Protein AF-A0A8J3FTA5-F1 (afdb_monomer)

Mean predicted aligned error: 11.66 Å

Structure (mmCIF, N/CA/C/O backbone):
data_AF-A0A8J3FTA5-F1
#
_entry.id   AF-A0A8J3FTA5-F1
#
loop_
_atom_site.group_PDB
_atom_site.id
_atom_site.type_symbol
_atom_site.label_atom_id
_atom_site.label_alt_id
_atom_site.label_comp_id
_atom_site.label_asym_id
_atom_site.label_entity_id
_atom_site.label_seq_id
_atom_site.pdbx_PDB_ins_code
_atom_site.Cartn_x
_atom_site.Cartn_y
_atom_site.Cartn_z
_atom_site.occupancy
_atom_site.B_iso_or_equiv
_atom_site.auth_seq_id
_atom_site.auth_comp_id
_atom_site.auth_asym_id
_atom_site.auth_atom_id
_atom_site.pdbx_PDB_model_num
ATOM 1 N N . MET A 1 1 ? -7.008 4.622 -5.300 1.00 54.94 1 MET A N 1
ATOM 2 C CA . MET A 1 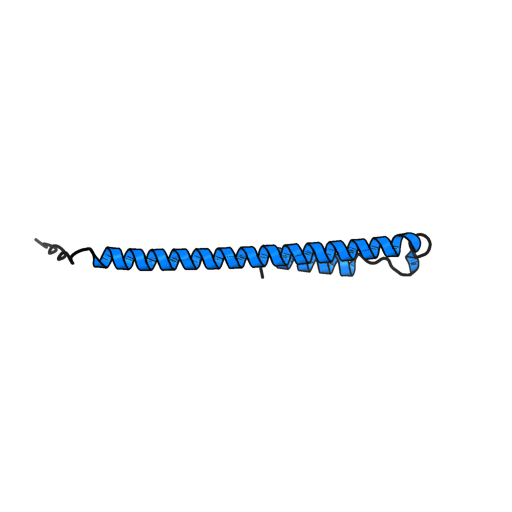1 ? -5.585 4.782 -5.653 1.00 54.94 1 MET A CA 1
ATOM 3 C C . MET A 1 1 ? -4.941 5.661 -4.606 1.00 54.94 1 MET A C 1
ATOM 5 O O . MET A 1 1 ? -5.529 6.679 -4.264 1.00 54.94 1 MET A O 1
ATOM 9 N N . THR A 1 2 ? -3.817 5.230 -4.044 1.00 71.75 2 THR A N 1
ATOM 10 C CA . THR A 1 2 ? -2.999 6.061 -3.149 1.00 71.75 2 THR A CA 1
ATOM 11 C C . THR A 1 2 ? -2.143 7.024 -3.979 1.00 71.75 2 THR A C 1
ATOM 13 O O . THR A 1 2 ? -1.821 6.723 -5.130 1.00 71.75 2 THR A O 1
ATOM 16 N N . ASP A 1 3 ? -1.731 8.158 -3.407 1.00 77.62 3 ASP A N 1
ATOM 17 C CA . ASP A 1 3 ? -0.821 9.104 -4.081 1.00 77.62 3 ASP A CA 1
ATOM 18 C C . ASP A 1 3 ? 0.482 8.421 -4.528 1.00 77.62 3 ASP A C 1
ATOM 20 O O . ASP A 1 3 ? 1.029 8.727 -5.584 1.00 77.62 3 ASP A O 1
ATOM 24 N N . ALA A 1 4 ? 0.938 7.425 -3.762 1.00 72.38 4 ALA A N 1
ATOM 25 C CA . ALA A 1 4 ? 2.107 6.612 -4.080 1.00 72.38 4 ALA A CA 1
ATOM 26 C C . ALA A 1 4 ? 1.903 5.715 -5.314 1.00 72.38 4 ALA A C 1
ATOM 28 O O . ALA A 1 4 ? 2.793 5.643 -6.160 1.00 72.38 4 ALA A O 1
ATOM 29 N N . GLN A 1 5 ? 0.733 5.080 -5.466 1.00 75.50 5 GLN A N 1
ATOM 30 C CA . GLN A 1 5 ? 0.389 4.346 -6.692 1.00 75.50 5 GLN A CA 1
ATOM 31 C C . GLN A 1 5 ? 0.367 5.283 -7.901 1.00 75.50 5 GLN A C 1
ATOM 33 O O . GLN A 1 5 ? 0.967 4.978 -8.929 1.00 75.50 5 GLN A O 1
ATOM 38 N N . HIS A 1 6 ? -0.252 6.457 -7.763 1.00 78.50 6 HIS A N 1
ATOM 39 C CA . HIS A 1 6 ? -0.326 7.424 -8.855 1.00 78.50 6 HIS A CA 1
ATOM 40 C C . HIS A 1 6 ? 1.055 7.982 -9.247 1.00 78.50 6 HIS A C 1
ATOM 42 O O . HIS A 1 6 ? 1.363 8.134 -10.434 1.00 78.50 6 HIS A O 1
ATOM 48 N N . ALA A 1 7 ? 1.924 8.234 -8.266 1.00 78.56 7 ALA A N 1
ATOM 49 C CA . ALA A 1 7 ? 3.303 8.652 -8.498 1.00 78.56 7 ALA A CA 1
ATOM 50 C C . ALA A 1 7 ? 4.126 7.555 -9.196 1.00 78.56 7 ALA A C 1
ATOM 52 O O . ALA A 1 7 ? 4.859 7.853 -10.141 1.00 78.56 7 ALA A O 1
ATOM 53 N N . ALA A 1 8 ? 3.976 6.291 -8.785 1.00 78.88 8 ALA A N 1
ATOM 54 C CA . ALA A 1 8 ? 4.653 5.157 -9.413 1.00 78.88 8 ALA A CA 1
ATOM 55 C C . ALA A 1 8 ? 4.199 4.944 -10.867 1.00 78.88 8 ALA A C 1
ATOM 57 O O . ALA A 1 8 ? 5.032 4.738 -11.754 1.00 78.88 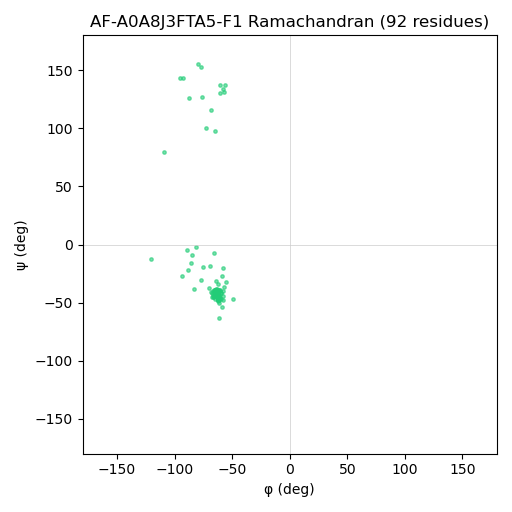8 ALA A O 1
ATOM 58 N N . GLU A 1 9 ? 2.898 5.061 -11.140 1.00 80.69 9 GLU A N 1
ATOM 59 C CA . GLU A 1 9 ? 2.348 5.017 -12.499 1.00 80.69 9 GLU A CA 1
ATOM 60 C C . GLU A 1 9 ? 2.880 6.167 -13.361 1.00 80.69 9 GLU A C 1
ATOM 62 O O . GLU A 1 9 ? 3.312 5.951 -14.494 1.00 80.69 9 GLU A O 1
ATOM 67 N N . THR A 1 10 ? 2.923 7.382 -12.811 1.00 83.25 10 THR A N 1
ATOM 68 C CA . THR A 1 10 ? 3.433 8.568 -13.513 1.00 83.25 10 THR A CA 1
ATOM 69 C C . THR A 1 10 ? 4.923 8.438 -13.831 1.00 83.25 10 THR A C 1
ATOM 71 O O . THR A 1 10 ? 5.347 8.719 -14.953 1.00 83.25 10 THR A O 1
ATOM 74 N N . ALA A 1 11 ? 5.725 7.957 -12.879 1.00 78.56 11 ALA A N 1
ATOM 75 C CA . ALA A 1 11 ? 7.149 7.703 -13.078 1.00 78.56 11 ALA A CA 1
ATOM 76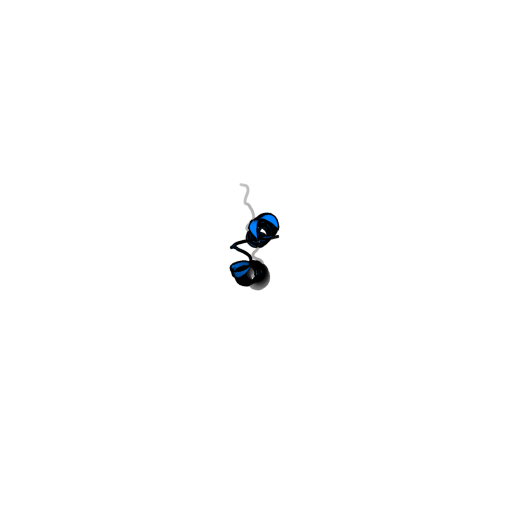 C C . ALA A 1 11 ? 7.392 6.593 -14.116 1.00 78.56 11 ALA A C 1
ATOM 78 O O . ALA A 1 11 ? 8.262 6.725 -14.979 1.00 78.56 11 ALA A O 1
ATOM 79 N N . THR A 1 12 ? 6.569 5.542 -14.103 1.00 76.75 12 THR A N 1
ATOM 80 C CA . THR A 1 12 ? 6.599 4.476 -15.115 1.00 76.75 12 THR A CA 1
ATOM 81 C C . THR A 1 12 ? 6.267 5.024 -16.503 1.00 76.75 12 THR A C 1
ATOM 83 O O . THR A 1 12 ? 6.991 4.767 -17.465 1.00 76.75 12 THR A O 1
ATOM 86 N N . ALA A 1 13 ? 5.221 5.846 -16.621 1.00 80.44 13 ALA A N 1
ATOM 87 C CA . ALA A 1 13 ? 4.844 6.491 -17.876 1.00 80.44 13 ALA A CA 1
ATOM 88 C C . ALA A 1 13 ? 5.943 7.432 -18.400 1.00 80.44 13 ALA A C 1
ATOM 90 O O . ALA A 1 13 ? 6.221 7.453 -19.601 1.00 80.44 13 ALA A O 1
ATOM 91 N N . TYR A 1 14 ? 6.608 8.173 -17.508 1.00 78.31 14 TYR A N 1
ATOM 92 C CA . TYR A 1 14 ? 7.741 9.027 -17.857 1.00 78.31 14 TYR A CA 1
ATOM 93 C C . TYR A 1 14 ? 8.913 8.208 -18.412 1.00 78.31 14 TYR A C 1
ATOM 95 O O . TYR A 1 14 ? 9.433 8.532 -19.479 1.00 78.31 14 TYR A O 1
ATOM 103 N N . MET A 1 15 ? 9.293 7.115 -17.747 1.00 76.38 15 MET A N 1
ATOM 104 C CA . MET A 1 15 ? 10.356 6.233 -18.238 1.00 76.38 15 MET A CA 1
ATOM 105 C C . MET A 1 15 ? 9.999 5.551 -19.554 1.00 76.38 15 MET A C 1
ATOM 107 O O . MET A 1 15 ? 10.851 5.442 -20.426 1.00 76.38 15 MET A O 1
ATOM 111 N N . ASN A 1 16 ? 8.749 5.142 -19.747 1.00 77.50 16 ASN A N 1
ATOM 112 C CA . ASN A 1 16 ? 8.326 4.571 -21.024 1.00 77.50 16 ASN A CA 1
ATOM 113 C C . ASN A 1 16 ? 8.422 5.589 -22.169 1.00 77.50 16 ASN A C 1
ATOM 115 O O . ASN A 1 16 ? 8.693 5.214 -23.307 1.00 77.50 16 ASN A O 1
ATOM 119 N N . ARG A 1 17 ? 8.228 6.880 -21.874 1.00 76.50 17 ARG A N 1
ATOM 120 C CA . ARG A 1 17 ? 8.296 7.959 -22.866 1.00 76.50 17 ARG A CA 1
ATOM 121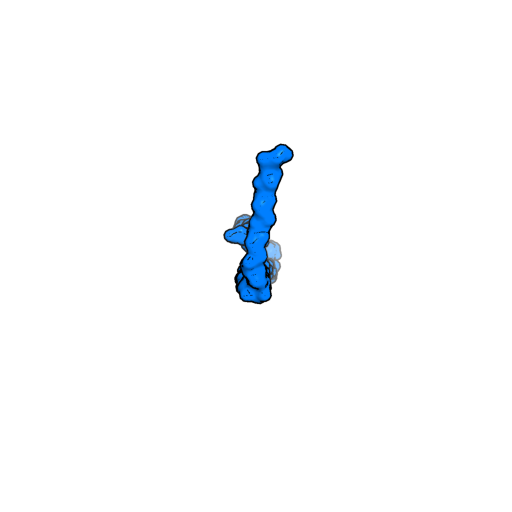 C C . ARG A 1 17 ? 9.717 8.449 -23.148 1.00 76.50 17 ARG A C 1
ATOM 123 O O . ARG A 1 17 ? 10.012 8.778 -24.292 1.00 76.50 17 ARG A O 1
ATOM 130 N N . TRP A 1 18 ? 10.568 8.529 -22.127 1.00 74.69 18 TRP A N 1
ATOM 131 C CA . TRP A 1 18 ? 11.877 9.200 -22.204 1.00 74.69 18 TRP A CA 1
ATOM 132 C C . TRP A 1 18 ? 13.068 8.290 -21.901 1.00 74.69 18 TRP A C 1
ATOM 134 O O . TRP A 1 18 ? 14.208 8.668 -22.139 1.00 74.69 18 TRP A O 1
ATOM 144 N N . GLY A 1 19 ? 12.823 7.095 -21.371 1.00 65.75 19 GLY A N 1
ATOM 145 C CA . GLY A 1 19 ? 13.851 6.116 -21.030 1.00 65.75 19 GLY A CA 1
ATOM 146 C C . GLY A 1 19 ? 14.334 5.289 -22.221 1.00 65.75 19 GLY A C 1
ATOM 147 O O . GLY A 1 19 ? 15.222 4.466 -22.049 1.00 65.75 19 GLY A O 1
ATOM 148 N N . GLY A 1 20 ? 13.783 5.476 -23.421 1.00 65.31 20 GLY A N 1
ATOM 149 C CA . GLY A 1 20 ? 14.309 4.885 -24.652 1.00 65.31 20 GLY A CA 1
ATOM 150 C C . GLY A 1 20 ? 15.239 5.850 -25.393 1.00 65.31 20 GLY A C 1
ATOM 151 O O . GLY A 1 20 ? 14.965 7.042 -25.458 1.00 65.31 20 GLY A O 1
ATOM 152 N N . PHE A 1 21 ? 16.297 5.323 -26.005 1.00 62.38 21 PHE A N 1
ATOM 153 C CA . PHE A 1 21 ? 17.102 6.025 -27.012 1.00 62.38 21 PHE A CA 1
ATOM 154 C C . PHE A 1 21 ? 16.553 5.702 -28.401 1.00 62.38 21 PHE A C 1
ATOM 156 O O . PHE A 1 21 ? 16.112 4.579 -28.674 1.00 62.38 21 PHE A O 1
ATOM 163 N N . ASN A 1 22 ? 16.576 6.685 -29.294 1.00 58.78 22 ASN A N 1
ATOM 164 C CA . ASN A 1 22 ? 16.046 6.536 -30.641 1.00 58.78 22 ASN A CA 1
ATOM 165 C C . ASN A 1 22 ? 17.030 5.746 -31.520 1.00 58.78 22 ASN A C 1
ATOM 167 O O . ASN A 1 22 ? 18.242 5.773 -31.314 1.00 58.78 22 ASN A O 1
ATOM 171 N N . ALA A 1 23 ? 16.537 5.048 -32.549 1.00 52.84 23 ALA A N 1
ATOM 172 C CA . ALA A 1 23 ? 17.377 4.184 -33.392 1.00 52.84 23 ALA A CA 1
ATOM 173 C C . ALA A 1 23 ? 18.555 4.913 -34.077 1.00 52.84 23 ALA A C 1
ATOM 175 O O . ALA A 1 23 ? 19.534 4.271 -34.450 1.00 52.84 23 ALA A O 1
ATOM 176 N N . HIS A 1 24 ? 18.476 6.240 -34.202 1.00 56.25 24 HIS A N 1
ATOM 177 C CA . HIS A 1 24 ? 19.520 7.104 -34.756 1.00 56.25 24 HIS A CA 1
ATOM 178 C C . HIS A 1 24 ? 20.704 7.342 -33.796 1.00 56.25 24 HIS A C 1
ATOM 180 O O . HIS A 1 24 ? 21.799 7.672 -34.234 1.00 56.25 2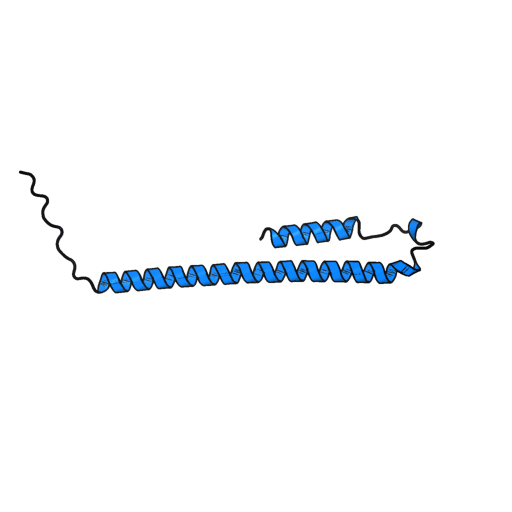4 HIS A O 1
ATOM 186 N N . GLU A 1 25 ? 20.521 7.106 -32.496 1.00 55.84 25 GLU A N 1
ATOM 187 C CA . GLU A 1 25 ? 21.540 7.289 -31.450 1.00 55.84 25 GLU A CA 1
ATOM 188 C C . GLU A 1 25 ? 22.396 6.019 -31.237 1.00 55.84 25 GLU A C 1
ATOM 190 O O . GLU A 1 25 ? 23.390 6.027 -30.512 1.00 55.84 25 GLU A O 1
ATOM 195 N N . LYS A 1 26 ? 22.055 4.920 -31.929 1.00 54.91 26 LYS A N 1
ATOM 196 C CA . LYS A 1 26 ? 22.627 3.568 -31.769 1.00 54.91 26 LYS A CA 1
ATOM 197 C C . LYS A 1 26 ? 24.106 3.407 -32.147 1.00 54.91 26 LYS A C 1
ATOM 199 O O . LYS A 1 26 ? 24.654 2.341 -31.886 1.00 54.91 26 LYS A O 1
ATOM 204 N N . GLY A 1 27 ? 24.758 4.418 -32.724 1.00 63.12 27 GLY A N 1
ATOM 205 C CA . GLY A 1 27 ? 26.153 4.325 -33.179 1.00 63.12 27 GLY A CA 1
ATOM 206 C C . GLY A 1 27 ? 27.147 4.030 -32.048 1.00 63.12 27 GLY A C 1
ATOM 207 O O . GLY A 1 27 ? 27.772 2.975 -32.036 1.00 63.12 27 GLY A O 1
ATOM 208 N N . LEU A 1 28 ? 27.265 4.937 -31.071 1.00 58.75 28 LEU A N 1
ATOM 209 C CA . LEU A 1 28 ? 28.134 4.763 -29.894 1.00 58.75 28 LEU A CA 1
ATOM 210 C C . LEU A 1 28 ? 27.376 4.150 -28.698 1.00 58.75 28 LEU A C 1
ATOM 212 O O . LEU A 1 28 ? 27.957 3.457 -27.867 1.00 58.75 28 LEU A O 1
ATOM 216 N N . LEU A 1 29 ? 26.058 4.370 -28.627 1.00 58.75 29 LEU A N 1
ATOM 217 C CA . LEU A 1 29 ? 25.210 3.937 -27.511 1.00 58.75 29 LEU A CA 1
ATOM 218 C C . LEU A 1 29 ? 24.719 2.488 -27.639 1.00 58.75 29 LEU A C 1
ATOM 220 O O . LEU A 1 29 ? 24.201 1.942 -26.668 1.00 58.75 29 LEU A O 1
ATOM 224 N N . GLY A 1 30 ? 24.921 1.825 -28.783 1.00 57.03 30 GLY A N 1
ATOM 225 C CA . GLY A 1 30 ? 24.543 0.420 -28.977 1.00 57.03 30 GLY A CA 1
ATOM 226 C C . GLY A 1 30 ? 25.218 -0.550 -27.995 1.00 57.03 30 GLY A C 1
ATOM 227 O O . GLY A 1 30 ? 24.628 -1.570 -27.653 1.00 57.03 30 GLY A O 1
ATOM 228 N N . MET A 1 31 ? 26.407 -0.207 -27.481 1.00 59.72 31 MET A N 1
ATOM 229 C CA . MET A 1 31 ? 27.112 -0.984 -26.447 1.00 59.72 31 MET A CA 1
ATOM 230 C C . MET A 1 31 ? 26.531 -0.777 -25.038 1.00 59.72 31 MET A C 1
ATOM 232 O O . MET A 1 31 ? 26.572 -1.682 -24.212 1.00 59.72 31 MET A O 1
ATOM 236 N N . ILE A 1 32 ? 25.980 0.410 -24.766 1.00 64.00 32 ILE A N 1
ATOM 237 C CA . ILE A 1 32 ? 25.394 0.793 -23.468 1.00 64.00 32 ILE A CA 1
ATOM 238 C C . ILE A 1 32 ? 23.908 0.402 -23.402 1.00 64.00 32 ILE A C 1
ATOM 240 O O . ILE A 1 32 ? 23.364 0.189 -22.319 1.00 64.00 32 ILE A O 1
ATOM 244 N N . TRP A 1 33 ? 23.264 0.236 -24.560 1.00 68.50 33 TRP A N 1
ATOM 245 C CA . TRP A 1 33 ? 21.847 -0.088 -24.713 1.00 68.50 33 TRP A CA 1
ATOM 246 C C . TRP A 1 33 ? 21.347 -1.267 -23.859 1.00 68.50 33 TRP A C 1
ATOM 248 O O . TRP A 1 33 ? 20.325 -1.099 -23.190 1.00 68.50 33 TRP A O 1
ATOM 258 N N . PRO A 1 34 ? 22.034 -2.428 -23.796 1.00 70.50 34 PRO A N 1
ATOM 259 C CA . PRO A 1 34 ? 21.567 -3.547 -22.979 1.00 70.50 34 PRO A CA 1
ATOM 260 C C . PRO A 1 34 ? 21.553 -3.192 -21.488 1.00 70.50 34 PRO A C 1
ATOM 262 O O . PRO A 1 34 ? 20.555 -3.424 -20.807 1.00 70.50 34 PRO A O 1
ATOM 265 N N . ASN A 1 35 ? 22.613 -2.541 -21.000 1.00 72.62 35 ASN A N 1
ATOM 266 C CA . ASN A 1 35 ? 22.730 -2.124 -19.602 1.00 72.62 35 ASN A CA 1
ATOM 267 C C . ASN A 1 35 ? 21.686 -1.062 -19.241 1.00 72.62 35 ASN A C 1
ATOM 269 O O . ASN A 1 35 ? 21.093 -1.118 -18.168 1.00 72.62 35 ASN A O 1
ATOM 273 N N . HIS A 1 36 ? 21.416 -0.130 -20.156 1.00 78.38 36 HIS A N 1
ATOM 274 C CA . HIS A 1 36 ? 20.373 0.879 -19.985 1.00 78.38 36 HIS A CA 1
ATOM 275 C C . HIS A 1 36 ? 18.977 0.251 -19.921 1.00 78.38 36 HIS A C 1
ATOM 277 O O . HIS A 1 36 ? 18.190 0.576 -19.037 1.00 78.38 36 HIS A O 1
ATOM 283 N N . SER A 1 37 ? 18.682 -0.706 -20.804 1.00 75.94 37 SER A N 1
ATOM 284 C CA . SER A 1 37 ? 17.402 -1.425 -20.779 1.00 75.94 37 SER A CA 1
ATOM 285 C C . SER A 1 37 ? 17.211 -2.244 -19.496 1.00 75.94 37 SER A C 1
ATOM 287 O O . SER A 1 37 ? 16.119 -2.250 -18.922 1.00 75.94 37 SER A O 1
ATOM 289 N N . ALA A 1 38 ? 18.282 -2.869 -18.994 1.00 80.38 38 ALA A N 1
ATOM 290 C CA . ALA A 1 38 ? 18.272 -3.585 -17.723 1.00 80.38 38 ALA A CA 1
ATOM 291 C C . ALA A 1 38 ? 18.032 -2.629 -16.544 1.00 80.38 38 ALA A C 1
ATOM 293 O O . ALA A 1 38 ? 17.219 -2.922 -15.670 1.00 80.38 38 ALA A O 1
ATOM 294 N N . TYR A 1 39 ? 18.675 -1.459 -16.557 1.00 81.31 39 TYR A N 1
ATOM 295 C CA . TYR A 1 39 ? 18.465 -0.421 -15.552 1.00 81.31 39 TYR A CA 1
ATOM 296 C C . TYR A 1 39 ? 17.020 0.092 -15.547 1.00 81.31 39 TYR A C 1
ATOM 298 O O . TYR A 1 39 ? 16.378 0.095 -14.501 1.00 81.31 39 TYR A O 1
ATOM 306 N N . VAL A 1 40 ? 16.472 0.461 -16.709 1.00 84.12 40 VAL A N 1
ATOM 307 C CA . VAL A 1 40 ? 15.077 0.921 -16.821 1.00 84.12 40 VAL A CA 1
ATOM 308 C C . VAL A 1 40 ? 14.106 -0.142 -16.301 1.00 84.12 40 VAL A C 1
ATOM 310 O O . VAL A 1 40 ? 13.159 0.193 -15.592 1.00 84.12 40 VAL A O 1
ATOM 313 N N . THR A 1 41 ? 14.367 -1.418 -16.591 1.00 84.25 41 THR A N 1
ATOM 314 C CA . THR A 1 41 ? 13.562 -2.536 -16.076 1.00 84.25 41 THR A CA 1
ATOM 315 C C . THR A 1 41 ? 13.625 -2.612 -14.549 1.00 84.25 41 THR A C 1
ATOM 317 O O . THR A 1 41 ? 12.580 -2.641 -13.905 1.00 84.25 41 THR A O 1
ATOM 320 N N . GLN A 1 42 ? 14.820 -2.539 -13.951 1.00 86.56 42 GLN A N 1
ATOM 321 C CA . GLN A 1 42 ? 14.973 -2.527 -12.489 1.00 86.56 42 GLN A CA 1
ATOM 322 C C . GLN A 1 42 ? 14.264 -1.341 -11.831 1.00 86.56 42 GLN A C 1
ATOM 324 O O . GLN A 1 42 ? 13.654 -1.494 -10.774 1.00 86.56 42 GLN A O 1
ATOM 329 N N . VAL A 1 43 ? 14.300 -0.155 -12.448 1.00 85.50 43 VAL A N 1
ATOM 330 C CA . VAL A 1 43 ? 13.579 1.008 -11.912 1.00 85.50 43 VAL A CA 1
ATOM 331 C C . VAL A 1 43 ? 12.066 0.785 -11.977 1.00 85.50 43 VAL A C 1
ATOM 333 O O . VAL A 1 43 ? 11.369 1.114 -11.020 1.00 85.50 43 VAL A O 1
ATOM 336 N N . GLN A 1 44 ? 11.542 0.191 -13.055 1.00 86.50 44 GLN A N 1
ATOM 337 C CA . GLN A 1 44 ? 10.116 -0.149 -13.147 1.00 86.50 44 GLN A CA 1
ATOM 338 C C . GLN A 1 44 ? 9.704 -1.170 -12.081 1.00 86.50 44 GLN A C 1
ATOM 340 O O . GLN A 1 44 ? 8.677 -0.992 -11.425 1.00 86.50 44 GLN A O 1
ATOM 345 N N . GLU A 1 45 ? 10.515 -2.206 -11.864 1.00 89.19 45 GLU A N 1
ATOM 346 C CA . GLU A 1 45 ? 10.284 -3.207 -10.818 1.00 89.19 45 GLU A CA 1
ATOM 347 C C . GLU A 1 45 ? 10.292 -2.580 -9.421 1.00 89.19 45 GLU A C 1
ATOM 349 O O . GLU A 1 45 ? 9.393 -2.839 -8.620 1.00 89.19 45 GLU A O 1
ATOM 354 N N . MET A 1 46 ? 11.251 -1.694 -9.145 1.00 89.00 46 MET A N 1
ATOM 355 C CA . MET A 1 46 ? 11.328 -0.962 -7.883 1.00 89.00 46 MET A CA 1
ATOM 356 C C . MET A 1 46 ? 10.091 -0.082 -7.660 1.00 89.00 46 MET A C 1
ATOM 358 O O . MET A 1 46 ? 9.505 -0.111 -6.579 1.00 89.00 46 MET A O 1
ATOM 362 N N . LEU A 1 47 ? 9.665 0.684 -8.669 1.00 88.12 47 LEU A N 1
ATOM 363 C CA . LEU A 1 47 ? 8.477 1.538 -8.567 1.00 88.12 47 LEU A CA 1
ATOM 364 C C . LEU A 1 47 ? 7.212 0.719 -8.313 1.00 88.12 47 LEU A C 1
ATOM 366 O O . LEU A 1 47 ? 6.392 1.096 -7.476 1.00 88.12 47 LEU A O 1
ATOM 370 N N . ARG A 1 48 ? 7.076 -0.425 -8.991 1.00 88.25 48 ARG A N 1
ATOM 371 C CA . ARG A 1 48 ? 5.971 -1.356 -8.763 1.00 88.25 48 ARG A CA 1
ATOM 372 C C . ARG A 1 48 ? 5.986 -1.900 -7.338 1.00 88.25 48 ARG A C 1
ATOM 374 O O . ARG A 1 48 ? 4.961 -1.868 -6.667 1.00 88.25 48 ARG A O 1
ATOM 381 N N . HIS A 1 49 ? 7.149 -2.327 -6.854 1.00 90.81 49 HIS A N 1
ATOM 382 C CA . HIS A 1 49 ? 7.289 -2.828 -5.492 1.00 90.81 49 HIS A CA 1
ATOM 383 C C . HIS A 1 49 ? 6.902 -1.775 -4.441 1.00 90.81 49 HIS A C 1
ATOM 385 O O . HIS A 1 49 ? 6.197 -2.086 -3.483 1.00 90.81 49 HIS A O 1
ATOM 391 N N . LEU A 1 50 ? 7.302 -0.513 -4.635 1.00 88.94 50 LEU A N 1
ATOM 392 C CA . LEU A 1 50 ? 6.912 0.590 -3.751 1.00 88.94 50 LEU A CA 1
ATOM 393 C C . LEU A 1 50 ? 5.399 0.857 -3.786 1.00 88.94 50 LEU A C 1
ATOM 395 O O . LEU A 1 50 ? 4.790 1.098 -2.740 1.00 88.94 50 LEU A O 1
ATOM 399 N N . ALA A 1 51 ? 4.776 0.793 -4.963 1.00 88.00 51 ALA A N 1
ATOM 400 C CA . ALA A 1 51 ? 3.328 0.925 -5.098 1.00 88.00 51 ALA A CA 1
ATOM 401 C C . ALA A 1 51 ? 2.583 -0.196 -4.352 1.00 88.00 51 ALA A C 1
ATOM 403 O O . ALA A 1 51 ? 1.636 0.081 -3.613 1.00 88.00 51 ALA A O 1
ATOM 404 N N . ASP A 1 52 ? 3.049 -1.438 -4.480 1.00 89.19 52 ASP A N 1
ATOM 405 C CA . ASP A 1 52 ? 2.461 -2.594 -3.801 1.00 89.19 52 ASP A CA 1
ATOM 406 C C . ASP A 1 52 ? 2.623 -2.487 -2.275 1.00 89.19 52 ASP A C 1
ATOM 408 O O . ASP A 1 52 ? 1.659 -2.670 -1.530 1.00 89.19 52 ASP A O 1
ATOM 412 N N . LEU A 1 53 ? 3.814 -2.113 -1.794 1.00 92.81 53 LEU A N 1
ATOM 413 C CA . LEU A 1 53 ? 4.095 -1.962 -0.364 1.00 92.81 53 LEU A CA 1
ATOM 414 C C . LEU A 1 53 ? 3.254 -0.852 0.280 1.00 92.81 53 LEU A C 1
ATOM 416 O O . LEU A 1 53 ? 2.721 -1.021 1.381 1.00 92.81 53 LEU A O 1
ATOM 420 N N . THR A 1 54 ? 3.123 0.289 -0.398 1.00 91.94 54 THR A N 1
ATOM 421 C CA . THR A 1 54 ? 2.320 1.418 0.097 1.00 91.94 54 THR A CA 1
ATOM 422 C C . THR A 1 54 ? 0.826 1.109 0.059 1.00 91.94 54 THR A C 1
ATOM 424 O O . THR A 1 54 ? 0.115 1.463 1.001 1.00 91.94 54 THR A O 1
ATOM 427 N N . GLY A 1 55 ? 0.354 0.398 -0.970 1.00 91.19 55 GLY A N 1
ATOM 428 C CA . GLY A 1 55 ? -1.009 -0.131 -1.035 1.00 91.19 55 GLY A CA 1
ATOM 429 C C . GLY A 1 55 ? -1.311 -1.075 0.130 1.00 91.19 55 GLY A C 1
ATOM 430 O O . GLY A 1 55 ? -2.233 -0.819 0.902 1.00 91.19 55 GLY A O 1
ATOM 431 N N . ALA A 1 56 ? -0.468 -2.091 0.333 1.00 92.81 56 ALA A N 1
ATOM 432 C CA . ALA A 1 56 ? -0.617 -3.056 1.421 1.00 92.81 56 ALA A CA 1
ATOM 433 C C . ALA A 1 56 ? -0.586 -2.391 2.807 1.00 92.81 56 ALA A C 1
ATOM 435 O O . ALA A 1 56 ? -1.396 -2.714 3.676 1.00 92.81 56 ALA A O 1
ATOM 436 N N . SER A 1 57 ? 0.308 -1.419 3.006 1.00 92.62 57 SER A N 1
ATOM 437 C CA . SER A 1 57 ? 0.378 -0.641 4.249 1.00 92.62 57 SER A CA 1
ATOM 438 C C . SER A 1 57 ? -0.901 0.162 4.489 1.00 92.62 57 SER A C 1
ATOM 440 O O . SER A 1 57 ? -1.407 0.199 5.610 1.00 92.62 57 SER A O 1
ATOM 442 N N . SER A 1 58 ? -1.456 0.783 3.443 1.00 92.81 58 SER A N 1
ATOM 443 C CA . SER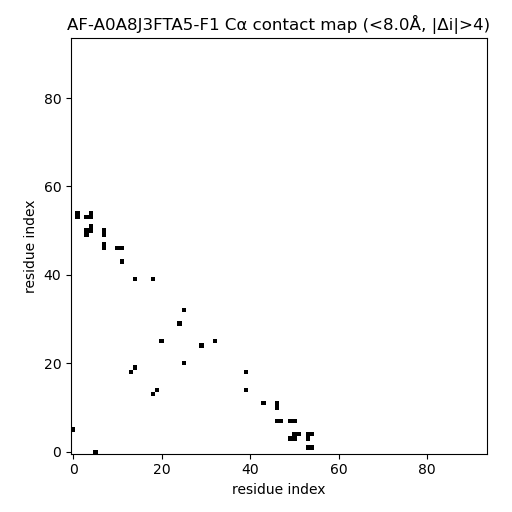 A 1 58 ? -2.712 1.531 3.545 1.00 92.81 58 SER A CA 1
ATOM 444 C C . SER A 1 58 ? -3.879 0.625 3.938 1.00 92.81 58 SER A C 1
ATOM 446 O O . SER A 1 58 ? -4.659 0.987 4.821 1.00 92.81 58 SER A O 1
ATOM 448 N N . ASP A 1 59 ? -3.976 -0.557 3.334 1.00 93.75 59 ASP A N 1
ATOM 449 C CA . ASP A 1 59 ? -5.045 -1.511 3.628 1.00 93.75 59 ASP A CA 1
ATOM 450 C C . ASP A 1 59 ? -4.921 -2.090 5.043 1.00 93.75 59 ASP A C 1
ATOM 452 O O . ASP A 1 59 ? -5.918 -2.161 5.765 1.00 93.75 59 ASP A O 1
ATOM 456 N N . ALA A 1 60 ? -3.702 -2.411 5.486 1.00 94.94 60 ALA A N 1
ATOM 457 C CA . ALA A 1 60 ? -3.444 -2.873 6.848 1.00 94.94 60 ALA A CA 1
ATOM 458 C C . ALA A 1 60 ? -3.832 -1.817 7.898 1.00 94.94 60 ALA A C 1
ATOM 460 O O . ALA A 1 60 ? -4.509 -2.134 8.877 1.00 94.94 60 ALA A O 1
ATOM 461 N N . LEU A 1 61 ? -3.475 -0.546 7.672 1.00 95.12 61 LEU A N 1
ATOM 462 C CA . LEU A 1 61 ? -3.848 0.555 8.565 1.00 95.12 61 LEU A CA 1
ATOM 463 C C . LEU A 1 61 ? -5.366 0.741 8.645 1.00 95.12 61 LEU A C 1
ATOM 465 O O . LEU A 1 61 ? -5.903 0.927 9.736 1.00 95.12 61 LEU A O 1
ATOM 469 N N . ARG A 1 62 ? -6.075 0.646 7.514 1.00 95.56 62 ARG A N 1
ATOM 470 C CA . ARG A 1 62 ? -7.547 0.702 7.496 1.00 95.56 62 ARG A CA 1
ATOM 471 C C . ARG A 1 62 ?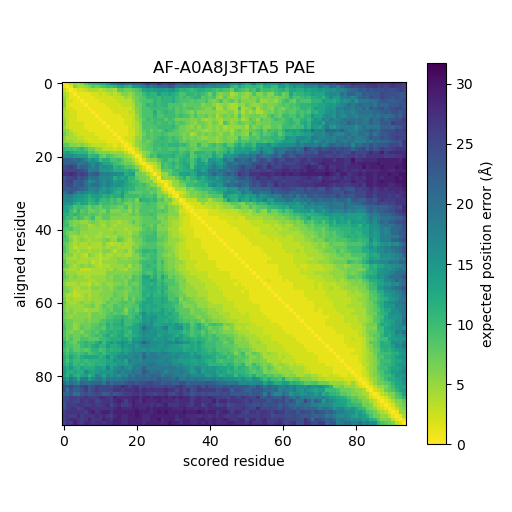 -8.165 -0.468 8.248 1.00 95.56 62 ARG A C 1
ATOM 473 O O . ARG A 1 62 ? -9.103 -0.276 9.016 1.00 95.56 62 ARG A O 1
ATOM 480 N N . GLN A 1 63 ? -7.638 -1.672 8.050 1.00 96.38 63 GLN A N 1
ATOM 481 C CA . GLN A 1 63 ? -8.126 -2.856 8.745 1.00 96.38 63 GLN A CA 1
ATOM 482 C C . GLN A 1 63 ? -7.934 -2.734 10.262 1.00 96.38 63 GLN A C 1
ATOM 484 O O . GLN A 1 63 ? -8.858 -3.040 11.015 1.00 96.38 63 GLN A O 1
ATOM 489 N N . MET A 1 64 ? -6.775 -2.240 10.704 1.00 96.31 64 MET A N 1
ATOM 490 C CA . MET A 1 64 ? -6.513 -1.959 12.115 1.00 96.31 64 MET A CA 1
ATOM 491 C C . MET A 1 64 ? -7.461 -0.899 12.676 1.00 96.31 64 MET A C 1
ATOM 493 O O . MET A 1 64 ? -8.045 -1.123 13.732 1.00 96.31 64 MET A O 1
ATOM 497 N N . ALA A 1 65 ? -7.649 0.222 11.975 1.00 96.12 65 ALA A N 1
ATOM 498 C CA . ALA A 1 65 ? -8.552 1.288 12.409 1.00 96.12 65 ALA A CA 1
ATOM 499 C C . ALA A 1 65 ? -9.985 0.768 12.603 1.00 96.12 65 ALA A C 1
ATOM 501 O O . ALA A 1 65 ? -10.562 0.953 13.670 1.00 96.12 65 ALA A O 1
ATOM 502 N N . ASN A 1 66 ? -10.508 0.013 11.632 1.00 96.38 66 ASN A N 1
ATOM 503 C CA . ASN A 1 66 ? -11.829 -0.615 11.730 1.00 96.38 66 ASN A CA 1
ATOM 504 C C . ASN A 1 66 ? -11.913 -1.626 12.889 1.00 96.38 66 ASN A C 1
ATOM 506 O O . ASN A 1 66 ? -12.967 -1.806 13.497 1.00 96.38 66 ASN A O 1
ATOM 510 N N . GLY A 1 67 ? -10.814 -2.332 13.176 1.00 96.38 67 GLY A N 1
ATOM 511 C CA . GLY A 1 67 ? -10.723 -3.255 14.307 1.00 96.38 67 GLY A CA 1
ATOM 512 C C . GLY A 1 67 ? -10.793 -2.539 15.656 1.00 96.38 67 GLY A C 1
ATOM 513 O O . GLY A 1 67 ? -11.518 -2.988 16.546 1.00 96.38 67 GLY A O 1
ATOM 514 N N . TYR A 1 68 ? -10.090 -1.412 15.786 1.00 96.56 68 TYR A N 1
ATOM 515 C CA . TYR A 1 68 ? -10.154 -0.563 16.974 1.00 96.56 68 TYR A CA 1
ATOM 516 C C . TYR A 1 68 ? -11.536 0.051 17.152 1.00 96.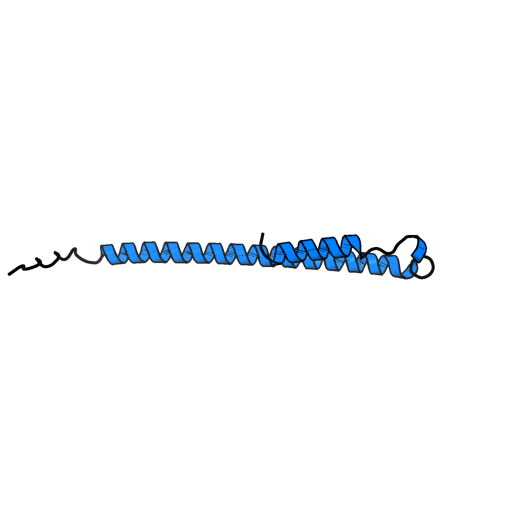56 68 TYR A C 1
ATOM 518 O O . TYR A 1 68 ? -12.085 -0.053 18.240 1.00 96.56 68 TYR A O 1
ATOM 526 N N . GLU A 1 69 ? -12.127 0.606 16.093 1.00 95.94 69 GLU A N 1
ATOM 527 C CA . GLU A 1 69 ? -13.465 1.203 16.151 1.00 95.94 69 GLU A CA 1
ATOM 528 C C . GLU A 1 69 ? -14.521 0.190 16.611 1.00 95.94 69 GLU A C 1
ATOM 530 O O . GLU A 1 69 ? -15.316 0.486 17.498 1.00 95.94 69 GLU A O 1
ATOM 535 N N . ARG A 1 70 ? -14.484 -1.039 16.079 1.00 96.19 70 ARG A N 1
ATOM 536 C CA . ARG A 1 70 ? -15.386 -2.109 16.524 1.00 96.19 70 ARG A CA 1
ATOM 537 C C . ARG A 1 70 ? -15.172 -2.462 17.994 1.00 96.19 70 ARG A C 1
ATOM 539 O O . ARG A 1 70 ? -16.131 -2.552 18.746 1.00 96.19 70 ARG A O 1
ATOM 546 N N . THR A 1 71 ? -13.918 -2.654 18.398 1.00 96.12 71 THR A N 1
ATOM 547 C CA . THR A 1 71 ? -13.585 -3.000 19.788 1.00 96.12 71 THR A CA 1
ATOM 548 C C . THR A 1 71 ? -14.034 -1.909 20.756 1.00 96.12 71 THR A C 1
ATOM 550 O O . THR A 1 71 ? -14.532 -2.216 21.836 1.00 96.12 71 THR A O 1
ATOM 553 N N . ASP A 1 72 ? -13.869 -0.645 20.374 1.00 96.12 72 ASP A N 1
ATOM 554 C CA . ASP A 1 72 ? -14.264 0.504 21.182 1.00 96.12 72 ASP A CA 1
ATOM 555 C C . ASP A 1 72 ? -15.789 0.568 21.336 1.00 96.12 72 ASP A C 1
ATOM 557 O O . ASP A 1 72 ? -16.290 0.679 22.452 1.00 96.12 72 ASP A O 1
ATOM 561 N N . GLN A 1 73 ? -16.537 0.366 20.244 1.00 94.94 73 GLN A N 1
ATOM 562 C CA . GLN A 1 73 ? -18.002 0.279 20.274 1.00 94.94 73 GLN A CA 1
ATOM 563 C C . GLN A 1 73 ? -18.501 -0.883 21.143 1.00 94.94 73 GLN A C 1
ATOM 565 O O . GLN A 1 73 ? -19.390 -0.690 21.972 1.00 94.94 73 GLN A O 1
ATOM 570 N N . ASP A 1 74 ? -17.913 -2.072 20.998 1.00 95.12 74 ASP A N 1
ATOM 571 C CA . ASP A 1 74 ? -18.281 -3.253 21.787 1.00 95.12 74 ASP A CA 1
ATOM 572 C C . ASP A 1 74 ? -17.969 -3.047 23.280 1.00 95.12 74 ASP A C 1
ATOM 574 O O . ASP A 1 74 ? -18.752 -3.425 24.158 1.00 95.12 74 ASP A O 1
ATOM 578 N N . THR A 1 75 ? -16.835 -2.408 23.581 1.00 93.88 75 THR A N 1
ATOM 579 C CA . THR A 1 75 ? -16.429 -2.082 24.954 1.00 93.88 75 THR A CA 1
ATOM 580 C C . THR A 1 75 ? -17.358 -1.038 25.562 1.00 93.88 75 THR A C 1
ATOM 582 O O . THR A 1 75 ? -17.812 -1.225 26.689 1.00 93.88 75 THR A O 1
ATOM 585 N N . ALA A 1 76 ? -17.692 0.021 24.822 1.00 92.25 76 ALA A N 1
ATOM 586 C CA . ALA A 1 76 ? -18.639 1.042 25.254 1.00 92.25 76 ALA A CA 1
ATOM 587 C C . ALA A 1 76 ? -20.022 0.438 25.531 1.00 92.25 76 ALA A C 1
ATOM 589 O O . ALA A 1 76 ? -20.573 0.652 26.605 1.00 92.25 76 ALA A O 1
ATOM 590 N N . ALA A 1 77 ? -20.535 -0.407 24.632 1.00 90.81 77 ALA A N 1
ATOM 591 C CA . ALA A 1 77 ? -21.811 -1.093 24.827 1.00 90.81 77 ALA A CA 1
ATOM 592 C C . ALA A 1 77 ? -21.796 -2.018 26.056 1.00 90.81 77 ALA A C 1
ATOM 594 O O . ALA A 1 77 ? -22.773 -2.092 26.802 1.00 90.81 77 ALA A O 1
ATOM 595 N N . THR A 1 78 ? -20.677 -2.709 26.289 1.00 91.56 78 THR A N 1
ATOM 596 C CA . THR A 1 78 ? -20.498 -3.552 27.478 1.00 91.56 78 THR A CA 1
ATOM 597 C C . THR A 1 78 ? -20.476 -2.710 28.750 1.00 91.56 78 THR A C 1
ATOM 599 O O . THR A 1 78 ? -21.132 -3.071 29.721 1.00 91.56 78 THR A O 1
ATOM 602 N N . LEU A 1 79 ? -19.757 -1.584 28.751 1.00 90.12 79 LEU A N 1
ATOM 603 C CA . LEU A 1 79 ? -19.708 -0.658 29.883 1.00 90.12 79 LEU A CA 1
ATOM 604 C C . LEU A 1 79 ? -21.088 -0.074 30.178 1.00 90.12 79 LEU A C 1
ATOM 606 O O . LEU A 1 79 ? -21.533 -0.148 31.321 1.00 90.12 79 LEU A O 1
ATOM 610 N N . ASP A 1 80 ? -21.797 0.416 29.164 1.00 88.19 80 ASP A N 1
ATOM 611 C CA . ASP A 1 80 ? -23.160 0.935 29.302 1.00 88.19 80 ASP A CA 1
ATOM 612 C C . ASP A 1 80 ? -24.108 -0.113 29.900 1.00 88.19 80 ASP A C 1
ATOM 614 O O . ASP A 1 80 ? -24.939 0.217 30.744 1.00 88.19 80 ASP A O 1
ATOM 618 N N . ALA A 1 81 ? -23.940 -1.391 29.544 1.00 86.44 81 ALA A N 1
ATOM 619 C CA . ALA A 1 81 ? -24.723 -2.487 30.111 1.00 86.44 81 ALA A CA 1
ATOM 620 C C . ALA A 1 81 ? -24.414 -2.779 31.594 1.00 86.44 81 ALA A C 1
ATOM 622 O O . ALA A 1 81 ? -25.219 -3.431 32.258 1.00 86.44 81 ALA A O 1
ATOM 623 N N . THR A 1 82 ? -23.270 -2.328 32.125 1.00 87.94 82 THR A N 1
ATOM 624 C CA . THR A 1 82 ? -22.926 -2.487 33.552 1.00 87.94 82 THR A CA 1
ATOM 625 C C . THR A 1 82 ? -23.480 -1.385 34.449 1.00 87.94 82 THR A C 1
ATOM 627 O O . THR A 1 82 ? -23.516 -1.563 35.667 1.00 87.94 82 THR A O 1
ATOM 630 N N . TYR A 1 83 ? -23.911 -0.257 33.882 1.00 80.31 83 TYR A N 1
ATOM 631 C CA . TYR A 1 83 ? -24.504 0.826 34.655 1.00 80.31 83 TYR A CA 1
ATOM 632 C C . TYR A 1 83 ? -26.011 0.612 34.808 1.00 80.31 83 TYR A C 1
ATOM 634 O O . TYR A 1 83 ? -26.742 0.486 33.827 1.00 80.31 83 TYR A O 1
ATOM 642 N N . ASP A 1 84 ? -26.493 0.624 36.051 1.00 76.06 84 ASP A N 1
ATOM 643 C CA . ASP A 1 84 ? -27.929 0.652 36.317 1.00 76.06 84 ASP A CA 1
ATOM 644 C C . ASP A 1 84 ? -28.549 1.919 35.713 1.00 76.06 84 ASP A C 1
ATOM 646 O O . ASP A 1 84 ? -28.006 3.022 35.831 1.00 76.06 84 ASP A O 1
ATOM 650 N N . ALA A 1 85 ? -29.717 1.776 35.084 1.00 71.25 85 ALA A N 1
ATOM 651 C CA . ALA A 1 85 ? -30.454 2.905 34.533 1.00 71.25 85 ALA A CA 1
ATOM 652 C C . ALA A 1 85 ? -30.915 3.836 35.667 1.00 71.25 85 ALA A C 1
ATOM 654 O O . ALA A 1 85 ? -31.937 3.600 36.314 1.00 71.25 85 ALA A O 1
ATOM 655 N N . VAL A 1 86 ? -30.159 4.907 35.921 1.00 73.81 86 VAL A N 1
ATOM 656 C CA . VAL A 1 86 ? -30.521 5.896 36.939 1.00 73.81 86 VAL A CA 1
ATOM 657 C C . VAL A 1 86 ? -31.650 6.781 36.393 1.00 73.81 86 VAL A C 1
ATOM 659 O O . VAL A 1 86 ? -31.500 7.362 35.312 1.00 73.81 86 VAL A O 1
ATOM 662 N N . PRO A 1 87 ? -32.781 6.929 37.108 1.00 75.06 87 PRO A N 1
ATOM 663 C CA . PRO A 1 87 ? -33.841 7.844 36.704 1.00 75.06 87 PRO A CA 1
ATOM 664 C C . PRO A 1 87 ? -33.294 9.266 36.571 1.00 75.06 87 PRO A C 1
ATOM 666 O O . PRO A 1 87 ? -32.630 9.775 37.477 1.00 75.06 87 PRO A O 1
ATOM 669 N N . ARG A 1 88 ? -33.589 9.931 35.449 1.00 72.56 88 ARG A N 1
ATOM 670 C CA . ARG A 1 88 ? -33.257 11.349 35.283 1.00 72.56 88 ARG A CA 1
ATOM 671 C C . ARG A 1 88 ? -33.984 12.148 36.381 1.00 72.56 88 ARG A C 1
ATOM 673 O O . ARG A 1 88 ? -35.195 11.964 36.520 1.00 72.56 88 ARG A O 1
ATOM 680 N N . PRO A 1 89 ? -33.294 13.030 37.132 1.00 78.25 89 PRO A N 1
ATOM 681 C CA . PRO A 1 89 ? -33.944 13.863 38.136 1.00 78.25 89 PRO A CA 1
ATOM 682 C C . PRO A 1 89 ? -35.075 14.675 37.492 1.00 78.25 89 PRO A C 1
ATOM 684 O O . PRO A 1 89 ? -34.884 15.181 36.378 1.00 78.25 89 PRO A O 1
ATOM 687 N N . PRO A 1 90 ? -36.245 14.797 38.141 1.00 77.56 90 PRO A N 1
ATOM 688 C CA . PRO A 1 90 ? -37.304 15.653 37.632 1.00 77.56 90 PRO A CA 1
ATOM 689 C C . PRO A 1 90 ? -36.774 17.085 37.509 1.00 77.56 90 PRO A C 1
ATOM 691 O O . PRO A 1 90 ? -36.091 17.587 38.400 1.00 77.56 90 PRO A O 1
ATOM 694 N N . ILE A 1 91 ? -37.055 17.727 36.373 1.00 76.00 91 ILE A N 1
ATOM 695 C CA . ILE A 1 91 ? -36.825 19.164 36.224 1.00 76.00 91 ILE A CA 1
ATOM 696 C C . ILE A 1 91 ? -37.904 19.835 37.063 1.00 76.00 91 ILE A C 1
ATOM 698 O O . ILE A 1 91 ? -39.052 19.910 36.623 1.00 76.00 91 ILE A O 1
ATOM 702 N N . ASP A 1 92 ? -37.542 20.278 38.262 1.00 73.50 92 ASP A N 1
ATOM 703 C CA . ASP A 1 92 ? -38.425 21.109 39.069 1.00 73.50 92 ASP A CA 1
ATOM 704 C C . ASP A 1 92 ? -38.550 22.468 38.370 1.00 73.50 92 ASP A C 1
ATOM 706 O O . ASP A 1 92 ? -37.556 23.159 38.128 1.00 73.50 92 ASP A O 1
ATOM 710 N N . ARG A 1 93 ? -39.766 22.794 37.930 1.00 67.31 93 ARG A N 1
ATOM 711 C CA . ARG A 1 93 ? -40.125 24.111 37.401 1.00 67.31 93 ARG A CA 1
ATOM 712 C C . ARG A 1 93 ? -41.023 24.777 38.433 1.00 67.31 93 ARG A C 1
ATOM 714 O O . ARG A 1 93 ? -42.234 24.786 38.239 1.00 67.31 93 ARG A O 1
ATOM 721 N N . ASP A 1 94 ? -40.396 25.315 39.471 1.00 61.06 94 ASP A N 1
A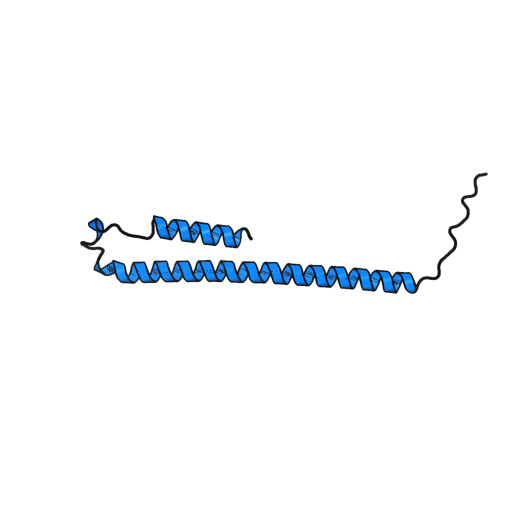TOM 722 C CA . ASP A 1 94 ? -40.978 26.305 40.382 1.00 61.06 94 ASP A CA 1
ATOM 723 C C . ASP A 1 94 ? -40.228 27.638 40.242 1.00 61.06 94 ASP A C 1
ATOM 725 O O . ASP A 1 94 ? -38.974 27.617 40.180 1.00 61.06 94 ASP A O 1
#

Solvent-accessible surface area (backbone atoms only — not comparable to full-atom values): 5530 Å² total; per-residue (Å²): 133,53,73,58,41,52,49,31,52,50,52,45,52,48,42,72,72,63,67,63,81,58,85,85,57,40,80,79,41,54,80,51,44,63,60,50,55,53,49,55,50,52,53,48,52,51,35,50,50,52,24,51,52,54,49,52,51,52,53,51,53,51,52,49,50,55,50,49,54,50,51,50,52,54,48,50,54,53,52,58,70,71,53,78,89,72,80,77,77,79,82,82,88,127

Organism: NCBI:txid1751298

Sequence (94 aa):
MTDAQHAAETATAYMNRWGGFNAHEKGLLGMIWPNHSAYVTQVQEMLRHLADLTGASSDALRQMANGYERTDQDTAATLDATYDAVPRPPIDRD

Secondary structure (DSSP, 8-state):
--HHHHHHHHHHHHHHHHSSPPGGGHHHHTTTHHHHHHHHHHHHHHHHHHHHHHHHHHHHHHHHHHHHHHHHHHHHHHHHHHS--PPPPP----

Radius of gyration: 29.31 Å; Cα contacts (8 Å, |Δi|>4): 24; chains: 1; bounding box: 69×30×75 Å

Foldseek 3Di:
DDPLLVVLVVVLVVCVVPLDDDPVVCPVCVVVVVVSVVVSVVSNVVSVVRNVVVVVVVVVVVVVVVVVVVVVVVVVVVVVVPDDDDDDPDPDDD

Nearest PDB structures (foldseek):
  2ysu-assembly1_B  TM=5.202E-01  e=8.849E+00  Escherichia coli

pLDDT: mean 80.43, std 12.46, range [52.84, 96.56]